Protein AF-A0A947BCB9-F1 (afdb_monomer_lite)

Sequence (82 aa):
MIHLIGVHHSIQHNGGDLRHMPGLAALREQFRYYLISTVKTCGVSILAEELNEDVLAIFNATESSARFVAGELGISHLFCEP

Secondary structure (DSSP, 8-state):
--------HHHHBS-SGGGGSTTHHHHHHHHHHHHHHHHHHHT--EEEESS-HHHHHHTT-S-BHHHHHHHHHT-EEEES--

Radius of gyration: 12.39 Å; chains: 1; bounding box: 29×28×29 Å

pLDDT: mean 92.59, std 6.28, range [52.66, 98.12]

Structure (mmCIF, N/CA/C/O backbone):
data_AF-A0A947BCB9-F1
#
_entry.id   AF-A0A947BCB9-F1
#
loop_
_atom_site.group_PDB
_atom_site.id
_atom_site.type_symbol
_atom_site.label_atom_id
_atom_site.label_alt_id
_atom_site.label_comp_id
_atom_site.label_asym_id
_atom_site.label_entity_id
_atom_site.label_seq_id
_atom_site.pdbx_PDB_ins_code
_atom_site.Cartn_x
_atom_site.Cartn_y
_atom_site.Cartn_z
_atom_site.occupancy
_atom_site.B_iso_or_equiv
_atom_site.auth_seq_id
_atom_site.auth_comp_id
_atom_site.auth_asym_id
_atom_site.auth_atom_id
_atom_site.pdbx_PDB_model_num
ATOM 1 N N . MET A 1 1 ? -17.462 -1.585 9.446 1.00 83.62 1 MET A N 1
ATOM 2 C CA . MET A 1 1 ? -17.660 -0.789 8.214 1.00 83.62 1 MET A CA 1
ATOM 3 C C . MET A 1 1 ? -16.477 -1.074 7.307 1.00 83.62 1 MET A C 1
ATOM 5 O O . MET A 1 1 ? -15.381 -1.202 7.83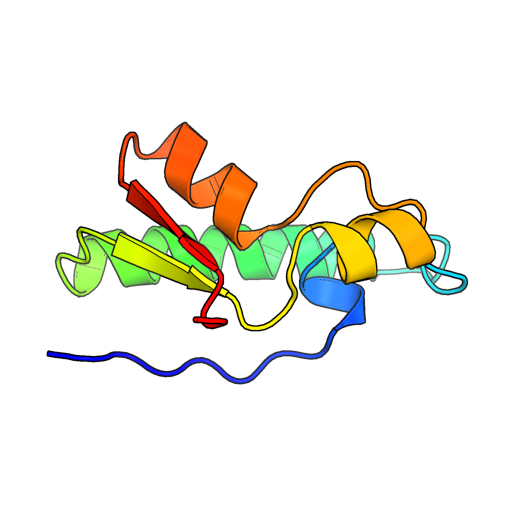3 1.00 83.62 1 MET A O 1
ATOM 9 N N . ILE A 1 2 ? -16.695 -1.250 6.005 1.00 89.62 2 ILE A N 1
ATOM 10 C CA . ILE A 1 2 ? -15.625 -1.545 5.042 1.00 89.62 2 ILE A CA 1
ATOM 11 C C . ILE A 1 2 ? -15.525 -0.359 4.086 1.00 89.62 2 ILE A C 1
ATOM 13 O O . ILE A 1 2 ? -16.543 0.083 3.554 1.00 89.62 2 ILE A O 1
ATOM 17 N N . HIS A 1 3 ? -14.309 0.143 3.880 1.00 92.62 3 HIS A N 1
ATOM 18 C CA . HIS A 1 3 ? -14.000 1.171 2.890 1.00 92.62 3 HIS A CA 1
ATOM 19 C C . HIS A 1 3 ? -13.185 0.532 1.769 1.00 92.62 3 HIS A C 1
ATOM 21 O O . HIS A 1 3 ? -12.105 0.003 2.018 1.00 92.62 3 HIS A O 1
ATOM 27 N N . LEU A 1 4 ? -13.718 0.557 0.547 1.00 94.19 4 LEU A N 1
ATOM 28 C CA . LEU A 1 4 ? -13.067 -0.009 -0.632 1.00 94.19 4 LEU A CA 1
ATOM 29 C C . LEU A 1 4 ? -12.422 1.105 -1.452 1.00 94.19 4 LEU A C 1
ATOM 31 O O . LEU A 1 4 ? -13.059 2.117 -1.741 1.00 94.19 4 LEU A O 1
ATOM 35 N N . ILE A 1 5 ? -11.164 0.898 -1.831 1.00 94.75 5 ILE A N 1
ATOM 36 C CA . ILE A 1 5 ? -10.360 1.856 -2.588 1.00 94.75 5 ILE A CA 1
ATOM 37 C C . ILE A 1 5 ? -9.833 1.140 -3.830 1.00 94.75 5 ILE A C 1
ATOM 39 O O . ILE A 1 5 ? -9.068 0.186 -3.722 1.00 94.75 5 ILE A O 1
ATOM 43 N N . GLY A 1 6 ? -10.240 1.608 -5.010 1.00 94.88 6 GLY A N 1
ATOM 44 C CA . GLY A 1 6 ? -9.667 1.171 -6.281 1.00 94.88 6 GLY A CA 1
ATOM 45 C C . GLY A 1 6 ? -8.436 2.004 -6.627 1.00 94.88 6 GLY A C 1
ATOM 46 O O . GLY A 1 6 ? -8.484 3.232 -6.574 1.00 94.88 6 GLY A O 1
ATOM 47 N N . VAL A 1 7 ? -7.336 1.349 -6.989 1.00 94.12 7 VAL A N 1
ATOM 48 C CA . VAL A 1 7 ? -6.079 2.010 -7.359 1.00 94.12 7 VAL A CA 1
ATOM 49 C C . VAL A 1 7 ? -5.320 1.156 -8.377 1.00 94.12 7 VAL A C 1
ATOM 51 O O . VAL A 1 7 ? -5.472 -0.060 -8.421 1.00 94.12 7 VAL A O 1
ATOM 54 N N . HIS A 1 8 ? -4.503 1.789 -9.215 1.00 91.81 8 HIS A N 1
ATOM 55 C CA . HIS A 1 8 ? -3.664 1.084 -10.180 1.00 91.81 8 HIS A CA 1
ATOM 56 C C . HIS A 1 8 ? -2.516 0.336 -9.476 1.00 91.81 8 HIS A C 1
ATOM 58 O O . HIS A 1 8 ? -1.852 0.920 -8.618 1.00 91.81 8 HIS A O 1
ATOM 64 N N . HIS A 1 9 ? -2.205 -0.904 -9.876 1.00 90.06 9 HIS A N 1
ATOM 65 C CA . HIS A 1 9 ? -1.198 -1.745 -9.195 1.00 90.06 9 HIS A CA 1
ATOM 66 C C . HIS A 1 9 ? 0.177 -1.077 -9.090 1.00 90.06 9 HIS A C 1
ATOM 68 O O . HIS A 1 9 ? 0.814 -1.085 -8.043 1.00 90.06 9 HIS A O 1
ATOM 74 N N . SER A 1 10 ? 0.595 -0.364 -10.138 1.00 90.75 10 SER A N 1
ATOM 75 C CA . SER A 1 10 ? 1.867 0.374 -10.135 1.00 90.75 10 SER A CA 1
ATOM 76 C C . SER A 1 10 ? 1.973 1.450 -9.041 1.00 90.75 10 SER A C 1
ATOM 78 O O . SER A 1 10 ? 3.082 1.880 -8.735 1.00 90.75 10 SER A O 1
ATOM 80 N N . ILE A 1 11 ? 0.853 1.894 -8.458 1.00 94.19 11 ILE A N 1
ATOM 81 C CA . ILE A 1 11 ? 0.793 2.849 -7.338 1.00 94.19 11 ILE A CA 1
ATOM 82 C C . ILE A 1 11 ? 0.765 2.114 -5.979 1.00 94.19 11 ILE A C 1
ATOM 84 O O . ILE A 1 11 ? 1.184 2.669 -4.960 1.00 94.19 11 ILE A O 1
ATOM 88 N N . GLN A 1 12 ? 0.318 0.856 -5.943 1.00 93.88 12 GLN A N 1
ATOM 89 C CA . GLN A 1 12 ? 0.240 0.062 -4.711 1.00 93.88 12 GLN A CA 1
ATOM 90 C C . GLN A 1 12 ? 1.615 -0.351 -4.186 1.00 93.88 12 GLN A C 1
ATOM 92 O O . GLN A 1 12 ? 1.794 -0.407 -2.976 1.00 93.88 12 GLN A O 1
ATOM 97 N N . HIS A 1 13 ? 2.595 -0.575 -5.060 1.00 93.38 13 HIS A N 1
ATOM 98 C CA . HIS A 1 13 ? 3.930 -1.035 -4.676 1.00 93.38 13 HIS A CA 1
ATOM 99 C C . HIS A 1 13 ? 5.041 -0.307 -5.440 1.00 93.38 13 HIS A C 1
ATOM 101 O O . HIS A 1 13 ? 4.790 0.372 -6.438 1.00 93.38 13 HIS A O 1
ATOM 107 N N . ASN A 1 14 ? 6.291 -0.455 -4.991 1.00 91.50 14 ASN A N 1
ATOM 108 C CA . ASN A 1 14 ? 7.450 0.214 -5.599 1.00 91.50 14 ASN A CA 1
ATOM 109 C C . ASN A 1 14 ? 8.178 -0.594 -6.700 1.00 91.50 14 ASN A C 1
ATOM 111 O O . ASN A 1 14 ? 9.018 -0.029 -7.401 1.00 91.50 14 ASN A O 1
ATOM 115 N N . GLY A 1 15 ? 7.841 -1.874 -6.881 1.00 91.19 15 GLY A N 1
ATOM 116 C CA . GLY A 1 15 ? 8.407 -2.759 -7.913 1.00 91.19 15 GLY A CA 1
ATOM 117 C C . GLY A 1 15 ? 7.862 -2.579 -9.343 1.00 91.19 15 GLY A C 1
ATOM 118 O O . GLY A 1 15 ? 7.140 -1.623 -9.644 1.00 91.19 15 GLY A O 1
ATOM 119 N N . GLY A 1 16 ? 8.198 -3.541 -10.207 1.00 88.44 16 GLY A N 1
ATOM 120 C CA . GLY A 1 16 ? 7.732 -3.691 -11.590 1.00 88.44 16 GLY A CA 1
ATOM 121 C C . GLY A 1 16 ? 8.467 -2.838 -12.631 1.00 88.44 16 GLY A C 1
ATOM 122 O O . GLY A 1 16 ? 9.233 -1.932 -12.300 1.00 88.44 16 GLY A O 1
ATOM 123 N N . ASP A 1 17 ? 8.191 -3.103 -13.909 1.00 84.62 17 ASP A N 1
ATOM 124 C CA . ASP A 1 17 ? 8.844 -2.437 -15.051 1.00 84.62 17 ASP A CA 1
ATOM 125 C C . ASP A 1 17 ? 8.574 -0.929 -15.096 1.00 84.62 17 ASP A C 1
ATOM 127 O O . ASP A 1 17 ? 9.419 -0.130 -15.499 1.00 84.62 17 ASP A O 1
ATOM 131 N N . LEU A 1 18 ? 7.402 -0.515 -14.610 1.00 83.75 18 LEU A N 1
ATOM 132 C CA . LEU A 1 18 ? 6.985 0.885 -14.606 1.00 83.75 18 LEU A CA 1
ATOM 133 C C . LEU A 1 18 ? 7.600 1.698 -13.461 1.00 83.75 18 LEU A C 1
ATOM 135 O O . LEU A 1 18 ? 7.328 2.892 -13.364 1.00 83.75 18 LEU A O 1
ATOM 139 N N . ARG A 1 19 ? 8.450 1.113 -12.603 1.00 79.19 19 ARG A N 1
ATOM 140 C CA . ARG A 1 19 ? 9.022 1.804 -11.431 1.00 79.19 19 ARG A CA 1
ATOM 141 C C . ARG A 1 19 ? 9.811 3.076 -11.763 1.00 79.19 19 ARG A C 1
ATOM 143 O O . ARG A 1 19 ? 9.951 3.931 -10.895 1.00 79.19 19 ARG A O 1
ATOM 150 N N . HIS A 1 20 ? 10.301 3.205 -12.997 1.00 83.62 20 HIS A N 1
ATOM 151 C CA . HIS A 1 20 ? 11.034 4.379 -13.487 1.00 83.62 20 HIS A CA 1
ATOM 152 C C . HIS A 1 20 ? 10.166 5.347 -14.306 1.00 83.62 20 HIS A C 1
ATOM 154 O O . HIS A 1 20 ? 10.686 6.319 -14.852 1.00 83.62 20 HIS A O 1
ATOM 160 N N . MET A 1 21 ? 8.855 5.102 -14.404 1.00 90.56 21 MET A N 1
ATOM 161 C CA . MET A 1 21 ? 7.935 6.007 -15.083 1.00 90.56 21 MET A CA 1
ATOM 162 C C . MET A 1 21 ? 7.951 7.382 -14.391 1.00 90.56 21 MET A C 1
ATOM 164 O O . MET A 1 21 ? 7.719 7.458 -13.177 1.00 90.56 21 MET A O 1
ATOM 168 N N . PRO A 1 22 ? 8.196 8.477 -15.133 1.00 92.31 22 PRO A N 1
ATOM 169 C CA . PRO A 1 22 ? 8.162 9.821 -14.571 1.00 92.31 22 PRO A CA 1
ATOM 170 C C . PRO A 1 22 ? 6.831 10.104 -13.868 1.00 92.31 22 PRO A C 1
ATOM 172 O O . PRO A 1 22 ? 5.763 9.792 -14.386 1.00 92.31 22 PRO A O 1
ATOM 175 N N . GLY A 1 23 ? 6.894 10.685 -12.670 1.00 92.75 23 GLY A N 1
ATOM 176 C CA . GLY A 1 23 ? 5.710 11.038 -11.878 1.00 92.75 23 GLY A CA 1
ATOM 177 C C . GLY A 1 23 ? 5.087 9.895 -11.068 1.00 92.75 23 GLY A C 1
ATOM 178 O O . GLY A 1 23 ? 4.349 10.174 -10.125 1.00 92.75 23 GLY A O 1
ATOM 179 N N . LEU A 1 24 ? 5.421 8.625 -11.330 1.00 93.56 24 LEU A N 1
ATOM 180 C CA . LEU A 1 24 ? 4.829 7.502 -10.592 1.00 93.56 24 LEU A CA 1
ATOM 181 C C . LEU A 1 24 ? 5.201 7.512 -9.101 1.00 93.56 24 LEU A C 1
ATOM 183 O O . LEU A 1 24 ? 4.365 7.210 -8.253 1.00 93.56 24 LEU A O 1
ATOM 187 N N . ALA A 1 25 ? 6.432 7.905 -8.766 1.00 92.12 25 ALA A N 1
ATOM 188 C CA . ALA A 1 25 ? 6.857 8.059 -7.375 1.00 92.12 25 ALA A CA 1
ATOM 189 C C . ALA A 1 25 ? 6.000 9.091 -6.618 1.00 92.12 25 ALA A C 1
ATOM 191 O O . ALA A 1 25 ? 5.556 8.816 -5.506 1.00 92.12 25 ALA A O 1
ATOM 192 N N . ALA A 1 26 ? 5.690 10.227 -7.251 1.00 94.88 26 ALA A N 1
ATOM 193 C CA . ALA A 1 26 ? 4.830 11.251 -6.662 1.00 94.88 26 ALA A CA 1
ATOM 194 C C . ALA A 1 26 ? 3.384 10.753 -6.486 1.00 94.88 26 ALA A C 1
ATOM 196 O O . ALA A 1 26 ? 2.767 11.016 -5.459 1.00 94.88 26 ALA A O 1
ATOM 197 N N . LEU A 1 27 ? 2.855 9.976 -7.440 1.00 96.31 27 LEU A N 1
ATOM 198 C CA . LEU A 1 27 ? 1.528 9.358 -7.310 1.00 96.31 27 LEU A CA 1
ATOM 199 C C . LEU A 1 27 ? 1.466 8.351 -6.153 1.00 96.31 27 LEU A C 1
ATOM 201 O O . LEU A 1 27 ? 0.473 8.313 -5.429 1.00 96.31 27 LEU A O 1
ATOM 205 N N . ARG A 1 28 ? 2.527 7.562 -5.942 1.00 95.81 28 ARG A N 1
ATOM 206 C CA . ARG A 1 28 ? 2.641 6.650 -4.788 1.00 95.81 28 ARG A CA 1
ATOM 207 C C . ARG A 1 28 ? 2.632 7.418 -3.470 1.00 95.81 28 ARG A C 1
ATOM 209 O O . ARG A 1 28 ? 1.929 7.024 -2.545 1.00 95.81 28 ARG A O 1
ATOM 216 N N . GLU A 1 29 ? 3.364 8.525 -3.393 1.00 95.81 29 GLU A N 1
ATOM 217 C CA . GLU A 1 29 ? 3.383 9.379 -2.203 1.00 95.81 29 GLU A CA 1
ATOM 218 C C . GLU A 1 29 ? 2.001 9.998 -1.929 1.00 95.81 29 GLU A C 1
ATOM 220 O O . GLU A 1 29 ? 1.476 9.892 -0.821 1.00 95.81 29 GLU A O 1
ATOM 225 N N . GLN A 1 30 ? 1.354 10.553 -2.959 1.00 97.25 30 GLN A N 1
ATOM 226 C CA . GLN A 1 30 ? -0.010 11.082 -2.861 1.00 97.25 30 GLN A CA 1
ATOM 227 C C . GLN A 1 30 ? -1.005 10.017 -2.396 1.00 97.25 30 GLN A C 1
ATOM 229 O O . GLN A 1 30 ? -1.854 10.286 -1.543 1.00 97.25 30 GLN A O 1
ATOM 234 N N . PHE A 1 31 ? -0.879 8.795 -2.910 1.00 97.62 31 PHE A N 1
ATOM 235 C CA . PHE A 1 31 ? -1.718 7.685 -2.488 1.00 97.62 31 PHE A CA 1
ATOM 236 C C . PHE A 1 31 ? -1.504 7.322 -1.012 1.00 97.62 31 PHE A C 1
ATOM 238 O O . PHE A 1 31 ? -2.476 7.093 -0.294 1.00 97.62 31 PHE A O 1
ATOM 245 N N . ARG A 1 32 ? -0.263 7.352 -0.510 1.00 97.50 32 ARG A N 1
ATOM 246 C CA . ARG A 1 32 ? 0.017 7.143 0.923 1.00 97.50 32 ARG A CA 1
ATOM 247 C C . ARG A 1 32 ? -0.628 8.217 1.792 1.00 97.50 32 ARG A C 1
ATOM 249 O O . ARG A 1 32 ? -1.262 7.875 2.788 1.00 97.50 32 ARG A O 1
ATOM 256 N N . TYR A 1 33 ? -0.544 9.492 1.406 1.00 98.12 33 TYR A N 1
ATOM 257 C CA . TYR A 1 33 ? -1.240 10.562 2.133 1.00 98.12 33 TYR A CA 1
ATOM 258 C C . TYR A 1 33 ? -2.758 10.365 2.134 1.00 98.12 33 TYR A C 1
ATOM 260 O O . TYR A 1 33 ? -3.402 10.551 3.169 1.00 98.12 33 TYR A O 1
ATOM 268 N N . TYR A 1 34 ? -3.327 9.938 1.004 1.00 97.81 34 TYR A N 1
ATOM 269 C CA . TYR A 1 34 ? -4.746 9.602 0.915 1.00 97.81 34 TYR A CA 1
ATOM 270 C C . TYR A 1 34 ? -5.131 8.462 1.872 1.00 97.81 34 TYR A C 1
ATOM 272 O O . TYR A 1 34 ? -6.121 8.588 2.599 1.00 97.81 34 TYR A O 1
ATOM 280 N N . LEU A 1 35 ? -4.334 7.388 1.935 1.00 97.69 35 LEU A N 1
ATOM 281 C CA . LEU A 1 35 ? -4.549 6.286 2.879 1.00 97.69 35 LEU A CA 1
ATOM 282 C C . LEU A 1 35 ? -4.482 6.775 4.329 1.00 97.69 35 LEU A C 1
ATOM 284 O O . LEU A 1 35 ? -5.399 6.502 5.099 1.00 97.69 35 LEU A O 1
ATOM 288 N N . ILE A 1 36 ? -3.457 7.555 4.690 1.00 98.12 36 ILE A N 1
ATOM 289 C CA . ILE A 1 36 ? -3.306 8.116 6.041 1.00 98.12 36 ILE A CA 1
ATOM 290 C C . ILE A 1 36 ? -4.530 8.952 6.429 1.00 98.12 36 ILE A C 1
ATOM 292 O O . ILE A 1 36 ? -5.075 8.787 7.524 1.00 98.12 36 ILE A O 1
ATOM 296 N N . SER A 1 37 ? -4.975 9.844 5.539 1.00 97.69 37 SER A N 1
ATOM 297 C CA . SER A 1 37 ? -6.158 10.671 5.780 1.00 97.69 37 SER A CA 1
ATOM 298 C C . SER A 1 37 ? -7.406 9.811 5.953 1.00 97.69 37 SER A C 1
ATOM 300 O O . SER A 1 37 ? -8.160 10.017 6.899 1.00 97.69 37 SER A O 1
ATOM 302 N N . THR A 1 38 ? -7.607 8.823 5.081 1.00 96.69 38 THR A N 1
ATOM 303 C CA . THR A 1 38 ? -8.778 7.937 5.118 1.00 96.69 38 THR A CA 1
ATOM 304 C C . THR A 1 38 ? -8.817 7.121 6.404 1.00 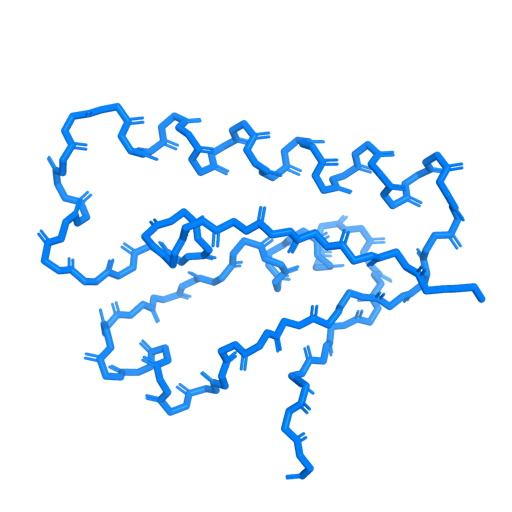96.69 38 THR A C 1
ATOM 306 O O . THR A 1 38 ? -9.855 7.071 7.060 1.00 96.69 38 THR A O 1
ATOM 309 N N . VAL A 1 39 ? -7.683 6.550 6.823 1.00 96.81 39 VAL A N 1
ATOM 310 C CA . VAL A 1 39 ? -7.589 5.797 8.080 1.00 96.81 39 VAL A CA 1
ATOM 311 C C . VAL A 1 39 ? -8.006 6.660 9.267 1.00 96.81 39 VAL A C 1
ATOM 313 O O . VAL A 1 39 ? -8.831 6.234 10.075 1.00 96.81 39 VAL A O 1
ATOM 316 N N . LYS A 1 40 ? -7.489 7.891 9.346 1.00 96.19 40 LYS A N 1
ATOM 317 C CA . LYS A 1 40 ? -7.796 8.821 10.440 1.00 96.19 40 LYS A CA 1
ATOM 318 C C . LYS A 1 40 ? -9.251 9.284 10.423 1.00 96.19 40 LYS A C 1
ATOM 320 O O . LYS A 1 40 ? -9.896 9.281 11.465 1.00 96.19 40 LYS A O 1
ATOM 325 N N . THR A 1 41 ? -9.772 9.670 9.260 1.00 96.44 41 THR A N 1
ATOM 326 C CA . THR A 1 41 ? -11.144 10.181 9.121 1.00 96.44 41 THR A CA 1
ATOM 327 C C . THR A 1 41 ? -12.187 9.101 9.390 1.00 96.44 41 THR A C 1
ATOM 329 O O . THR A 1 41 ? -13.203 9.377 10.021 1.00 96.44 41 THR A O 1
ATOM 332 N N . CYS A 1 42 ? -11.942 7.876 8.928 1.00 95.69 42 CYS A N 1
ATOM 333 C CA . CYS A 1 42 ? -12.896 6.777 9.043 1.00 95.69 42 CYS A CA 1
ATOM 334 C C . CYS A 1 42 ? -12.686 5.911 10.297 1.00 95.69 42 CYS A C 1
ATOM 336 O O . CYS A 1 42 ? -13.485 5.009 10.541 1.00 95.69 42 CYS A O 1
ATOM 338 N N . GLY A 1 43 ? -11.635 6.158 11.087 1.00 95.44 43 GLY A N 1
ATOM 339 C CA . GLY A 1 43 ? -11.311 5.347 12.265 1.00 95.44 43 GLY A CA 1
ATOM 340 C C . GLY A 1 43 ? -10.970 3.896 11.912 1.00 95.44 43 GLY A C 1
ATOM 341 O O . GLY A 1 43 ? -11.410 2.971 12.592 1.00 95.44 43 GLY A O 1
ATOM 342 N N . VAL A 1 44 ? -10.233 3.685 10.818 1.00 96.31 44 VAL A N 1
ATOM 343 C CA . VAL A 1 44 ? -9.857 2.346 10.338 1.00 96.31 44 VAL A CA 1
ATOM 344 C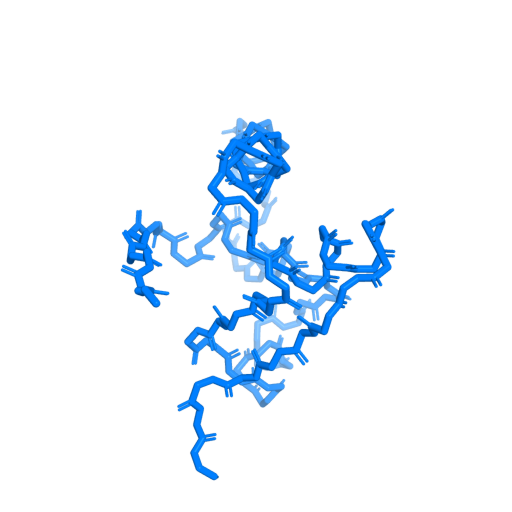 C . VAL A 1 44 ? -8.766 1.756 11.233 1.00 96.31 44 VAL A C 1
ATOM 346 O O . VAL A 1 44 ? -7.756 2.400 11.498 1.00 96.31 44 VAL A O 1
ATOM 349 N N . SER A 1 45 ? -8.942 0.511 11.673 1.00 96.12 45 SER A N 1
ATOM 350 C CA . SER A 1 45 ? -7.966 -0.219 12.499 1.00 96.12 45 SER A CA 1
ATOM 351 C C . SER A 1 45 ? -7.178 -1.289 11.735 1.00 96.12 45 SER A C 1
ATOM 353 O O . SER A 1 45 ? -6.213 -1.837 12.268 1.00 96.12 45 SER A O 1
ATOM 355 N N . ILE A 1 46 ? -7.592 -1.602 10.503 1.00 96.56 46 ILE A N 1
ATOM 356 C CA . ILE A 1 46 ? -6.994 -2.632 9.651 1.00 96.56 46 ILE A CA 1
ATOM 357 C C . ILE A 1 46 ? -6.921 -2.105 8.217 1.00 96.56 46 ILE A C 1
ATOM 359 O O . ILE A 1 46 ? -7.943 -1.716 7.652 1.00 96.56 46 ILE A O 1
ATOM 363 N N . LEU A 1 47 ? -5.731 -2.130 7.618 1.00 96.56 47 LEU A N 1
ATOM 364 C CA . LEU A 1 47 ? -5.544 -1.938 6.181 1.00 96.56 47 LEU A CA 1
ATOM 365 C C . LEU A 1 47 ? -5.279 -3.290 5.527 1.00 96.56 47 LEU A C 1
ATOM 367 O O . LEU A 1 47 ? -4.277 -3.932 5.824 1.00 96.56 47 LEU A O 1
ATOM 371 N N . ALA A 1 48 ? -6.169 -3.699 4.630 1.00 95.12 48 ALA A N 1
ATOM 372 C CA . ALA A 1 48 ? -5.987 -4.900 3.831 1.00 95.12 48 ALA A CA 1
ATOM 373 C C . ALA A 1 48 ? -5.692 -4.528 2.373 1.00 95.12 48 ALA A C 1
ATOM 375 O O . ALA A 1 48 ? -6.276 -3.572 1.854 1.00 95.12 48 ALA A O 1
ATOM 376 N N . GLU A 1 49 ? -4.797 -5.263 1.718 1.00 94.19 49 GLU A N 1
ATOM 377 C CA . GLU A 1 49 ? -4.509 -5.093 0.292 1.00 94.19 49 GLU A CA 1
ATOM 378 C C . GLU A 1 49 ? -4.706 -6.386 -0.499 1.00 94.19 49 GLU A C 1
ATOM 380 O O . GLU A 1 49 ? -4.596 -7.486 0.034 1.00 94.19 49 GLU A O 1
ATOM 385 N N . GLU A 1 50 ? -5.036 -6.231 -1.778 1.00 90.88 50 GLU A N 1
ATOM 386 C CA . GLU A 1 50 ? -5.336 -7.349 -2.675 1.00 90.88 50 GLU A CA 1
ATOM 387 C C . GLU A 1 50 ? -4.086 -8.147 -3.070 1.00 90.88 50 GLU A C 1
ATOM 389 O O . GLU A 1 50 ? -4.153 -9.370 -3.131 1.00 90.88 50 GLU A O 1
ATOM 394 N N . LEU A 1 51 ? -2.942 -7.482 -3.250 1.00 87.19 51 LEU A N 1
ATOM 395 C CA . LEU A 1 51 ? -1.685 -8.125 -3.635 1.00 87.19 51 LEU A CA 1
ATOM 396 C C . LEU A 1 51 ? -1.076 -8.875 -2.453 1.00 87.19 51 LEU A C 1
ATOM 398 O O . LEU A 1 51 ? -0.811 -8.242 -1.442 1.00 87.19 51 LEU A O 1
ATOM 402 N N . ASN A 1 52 ? -0.771 -10.164 -2.589 1.00 89.75 52 ASN A N 1
ATOM 403 C CA . ASN A 1 52 ? -0.077 -10.946 -1.559 1.00 89.75 52 ASN A CA 1
ATOM 404 C C . ASN A 1 52 ? 1.466 -10.797 -1.623 1.00 89.75 52 ASN A C 1
ATOM 406 O O . ASN A 1 52 ? 2.022 -10.121 -2.497 1.00 89.75 52 ASN A O 1
ATOM 410 N N . GLU A 1 53 ? 2.180 -11.453 -0.699 1.00 90.06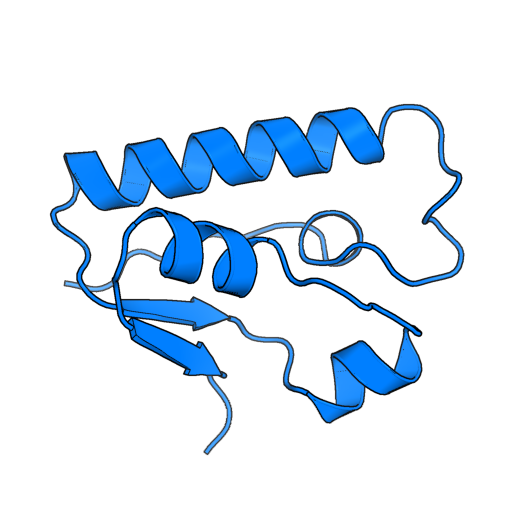 53 GLU A N 1
ATOM 411 C CA . GLU A 1 53 ? 3.653 -11.424 -0.660 1.00 90.06 53 GLU A CA 1
ATOM 412 C C . GLU A 1 53 ? 4.300 -12.010 -1.921 1.00 90.06 53 GLU A C 1
ATOM 414 O O . GLU A 1 53 ? 5.289 -11.459 -2.409 1.00 90.06 53 GLU A O 1
ATOM 419 N N . ASP A 1 54 ? 3.725 -13.074 -2.483 1.00 90.19 54 ASP A N 1
ATOM 420 C CA . ASP A 1 54 ? 4.245 -13.728 -3.686 1.00 90.19 54 ASP A CA 1
ATOM 421 C C . ASP A 1 54 ? 4.192 -12.791 -4.898 1.00 90.19 54 ASP A C 1
ATOM 423 O O . ASP A 1 54 ? 5.153 -12.681 -5.665 1.00 90.19 54 ASP A O 1
ATOM 427 N N . VAL A 1 55 ? 3.096 -12.049 -5.052 1.00 88.75 55 VAL A N 1
ATOM 428 C CA . VAL A 1 55 ? 2.921 -11.068 -6.123 1.00 88.75 55 VAL A CA 1
ATOM 429 C C . VAL A 1 55 ? 3.896 -9.906 -5.944 1.00 88.75 55 VAL A C 1
ATOM 431 O O . VAL A 1 55 ? 4.547 -9.499 -6.911 1.00 88.75 55 VAL A O 1
ATOM 434 N N . LEU A 1 56 ? 4.076 -9.403 -4.718 1.00 91.25 56 LEU A N 1
ATOM 435 C CA . LEU A 1 56 ? 5.093 -8.383 -4.437 1.00 91.25 56 LEU A CA 1
ATOM 436 C C . LEU A 1 56 ? 6.503 -8.880 -4.800 1.00 91.25 56 LEU A C 1
ATOM 438 O O . LEU A 1 56 ? 7.272 -8.134 -5.418 1.00 91.25 56 LEU A O 1
ATOM 442 N N . ALA A 1 57 ? 6.823 -10.141 -4.497 1.00 91.62 57 ALA A N 1
ATOM 443 C CA . ALA A 1 57 ? 8.100 -10.758 -4.842 1.00 91.62 57 ALA A CA 1
ATOM 444 C C . ALA A 1 57 ? 8.302 -10.881 -6.362 1.00 91.62 57 ALA A C 1
ATOM 446 O O . ALA A 1 57 ? 9.370 -10.523 -6.861 1.00 91.62 57 ALA A O 1
ATOM 447 N N . ILE A 1 58 ? 7.273 -11.288 -7.118 1.00 91.12 58 ILE A N 1
ATOM 448 C CA . ILE A 1 58 ? 7.307 -11.347 -8.593 1.00 91.12 58 ILE A CA 1
ATOM 449 C C . ILE A 1 58 ? 7.636 -9.973 -9.188 1.00 91.12 58 ILE A C 1
ATOM 451 O O . ILE A 1 58 ? 8.446 -9.862 -10.111 1.00 91.12 58 ILE A O 1
ATOM 455 N N . PHE A 1 59 ? 7.062 -8.904 -8.631 1.00 89.75 59 PHE A N 1
ATOM 456 C CA . PHE A 1 59 ? 7.352 -7.540 -9.072 1.00 89.75 59 PHE A CA 1
ATOM 457 C C . PHE A 1 59 ? 8.683 -6.985 -8.549 1.00 89.75 59 PHE A C 1
ATOM 459 O O . PHE A 1 59 ? 9.022 -5.842 -8.869 1.00 89.75 59 PHE A O 1
ATOM 466 N N . ASN A 1 60 ? 9.458 -7.749 -7.773 1.00 91.50 60 ASN A N 1
ATOM 467 C CA . ASN A 1 60 ? 10.626 -7.253 -7.039 1.00 91.50 60 ASN A CA 1
ATOM 468 C C . ASN A 1 60 ? 10.293 -5.978 -6.239 1.00 91.50 60 ASN A C 1
ATOM 470 O O . ASN A 1 60 ? 11.076 -5.024 -6.200 1.00 91.50 60 ASN A O 1
ATOM 474 N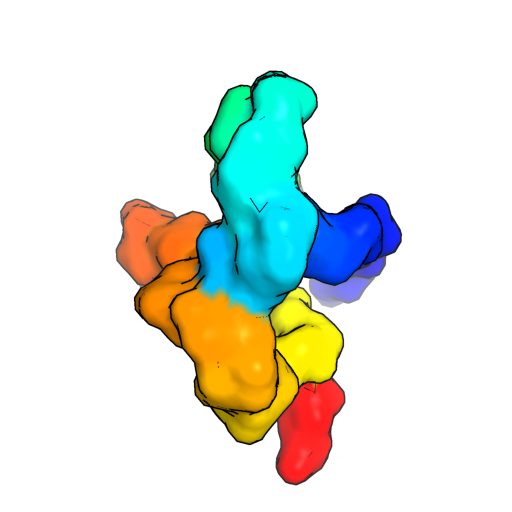 N . ALA A 1 61 ? 9.085 -5.921 -5.675 1.00 91.94 61 ALA A N 1
ATOM 475 C CA . ALA A 1 61 ? 8.663 -4.839 -4.810 1.00 91.94 61 ALA A CA 1
ATOM 476 C C . ALA A 1 61 ? 9.228 -5.072 -3.409 1.00 91.94 61 ALA A C 1
ATOM 478 O O . ALA A 1 61 ? 9.006 -6.114 -2.800 1.00 91.94 61 ALA A O 1
ATOM 479 N N . THR A 1 62 ? 9.944 -4.084 -2.884 1.00 88.50 62 THR A N 1
ATOM 480 C CA . THR A 1 62 ? 10.426 -4.109 -1.498 1.00 88.50 62 THR A CA 1
ATOM 481 C C . THR A 1 62 ? 9.432 -3.471 -0.534 1.00 88.50 62 THR A C 1
ATOM 483 O O . THR A 1 62 ? 9.588 -3.590 0.677 1.00 88.50 62 THR A O 1
ATOM 486 N N . GLU A 1 63 ? 8.418 -2.780 -1.061 1.00 87.75 63 GLU A N 1
ATOM 487 C CA . GLU A 1 63 ? 7.463 -2.017 -0.268 1.00 87.75 63 GLU A CA 1
ATOM 488 C C . GLU A 1 63 ? 6.084 -1.956 -0.942 1.00 87.75 63 GLU A C 1
ATOM 490 O O . GLU A 1 63 ? 5.974 -1.639 -2.134 1.00 87.75 63 GLU A O 1
ATOM 495 N N . SER A 1 64 ? 5.039 -2.191 -0.141 1.00 94.38 64 SER A N 1
ATOM 496 C CA . SER A 1 64 ? 3.648 -1.834 -0.438 1.00 94.38 64 SER A CA 1
ATOM 497 C C . SER A 1 64 ? 3.274 -0.535 0.281 1.00 94.38 64 SER A C 1
ATOM 499 O O . SER A 1 64 ? 3.623 -0.327 1.444 1.00 94.38 64 SER A O 1
ATOM 501 N N . SER A 1 65 ? 2.507 0.322 -0.391 1.00 95.69 65 SER A N 1
ATOM 502 C CA . SER A 1 65 ? 1.940 1.546 0.175 1.00 95.69 65 SER A CA 1
ATOM 503 C C . SER A 1 65 ? 0.985 1.264 1.341 1.00 95.69 65 SER A C 1
ATOM 505 O O . SER A 1 65 ? 0.995 2.025 2.306 1.00 95.69 65 SER A O 1
ATOM 507 N N . ALA A 1 66 ? 0.192 0.186 1.293 1.00 95.81 66 ALA A N 1
ATOM 508 C CA . ALA A 1 66 ? -0.724 -0.166 2.380 1.00 95.81 66 ALA A CA 1
ATOM 509 C C . ALA A 1 66 ? 0.048 -0.649 3.614 1.00 95.81 66 ALA A C 1
ATOM 511 O O . ALA A 1 66 ? -0.174 -0.138 4.714 1.00 95.81 66 ALA A O 1
ATOM 512 N N . ARG A 1 67 ? 1.009 -1.563 3.415 1.00 95.50 67 ARG A N 1
ATOM 513 C CA . ARG A 1 67 ? 1.892 -2.064 4.479 1.00 95.50 67 ARG A CA 1
ATOM 514 C C . ARG A 1 67 ? 2.711 -0.943 5.118 1.00 95.50 67 ARG A C 1
ATOM 516 O O . ARG A 1 67 ? 2.793 -0.872 6.341 1.00 95.50 67 ARG A O 1
ATOM 523 N N . PHE A 1 68 ? 3.270 -0.046 4.303 1.00 96.00 68 PHE A N 1
ATOM 524 C CA . PHE A 1 68 ? 4.015 1.122 4.775 1.00 96.00 68 PHE A CA 1
ATOM 525 C C . PHE A 1 68 ? 3.147 2.017 5.670 1.00 96.00 68 PHE A C 1
ATOM 527 O O . PHE A 1 68 ? 3.516 2.306 6.804 1.00 96.00 68 PHE A O 1
ATOM 534 N N . VAL A 1 69 ? 1.958 2.409 5.195 1.00 97.50 69 VAL A N 1
ATOM 535 C CA . VAL A 1 69 ? 1.052 3.289 5.953 1.00 97.50 69 VAL A CA 1
ATOM 536 C C . VAL A 1 69 ? 0.555 2.628 7.237 1.00 97.50 69 VAL A C 1
ATOM 538 O O . VAL A 1 69 ? 0.462 3.293 8.267 1.00 97.50 69 VAL A O 1
ATOM 541 N N . ALA A 1 70 ? 0.251 1.331 7.203 1.00 97.25 70 ALA A N 1
ATOM 542 C CA . ALA A 1 70 ? -0.149 0.602 8.398 1.00 97.25 70 ALA A CA 1
ATOM 543 C C . ALA A 1 70 ? 0.955 0.610 9.468 1.00 97.25 70 ALA A C 1
ATOM 545 O O . ALA A 1 70 ? 0.661 0.859 10.636 1.00 97.25 70 ALA A O 1
ATOM 546 N N . GLY A 1 71 ? 2.215 0.418 9.054 1.00 97.12 71 GLY A N 1
ATOM 547 C CA . GLY A 1 71 ? 3.387 0.519 9.925 1.00 97.12 71 GLY A CA 1
ATOM 548 C C . GLY A 1 71 ? 3.548 1.908 10.544 1.00 97.12 71 GLY A C 1
ATOM 549 O O . GLY A 1 71 ? 3.655 2.018 11.763 1.00 97.12 71 GLY A O 1
ATOM 550 N N . GLU A 1 72 ? 3.470 2.964 9.731 1.00 96.88 72 GLU A N 1
ATOM 551 C CA . GLU A 1 72 ? 3.565 4.361 10.193 1.00 96.88 72 GLU A CA 1
ATOM 552 C C . GLU A 1 72 ? 2.470 4.738 11.203 1.00 96.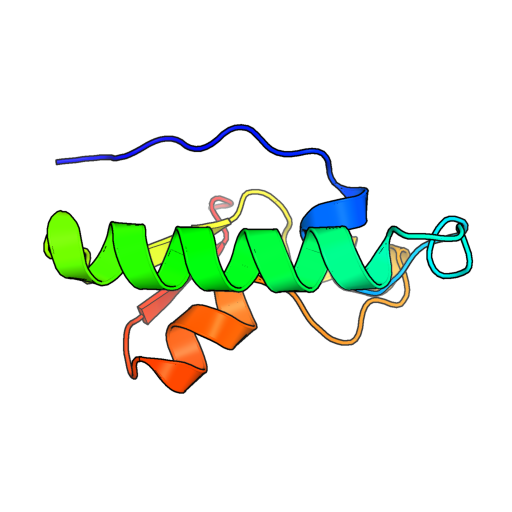88 72 GLU A C 1
ATOM 554 O O . GLU A 1 72 ? 2.687 5.550 12.103 1.00 96.88 72 GLU A O 1
ATOM 559 N N . LEU A 1 73 ? 1.275 4.161 11.060 1.00 97.31 73 LEU A N 1
ATOM 560 C CA . LEU A 1 73 ? 0.134 4.438 11.934 1.00 97.31 73 LEU A CA 1
ATOM 561 C C . LEU A 1 73 ? -0.004 3.448 13.098 1.00 97.31 73 LEU A C 1
ATOM 563 O O . LEU A 1 73 ? -0.879 3.640 13.943 1.00 97.31 73 LEU A O 1
ATOM 567 N N . GLY A 1 74 ? 0.827 2.404 13.154 1.00 97.50 74 GLY A N 1
ATOM 568 C CA . GLY A 1 74 ? 0.749 1.363 14.179 1.00 97.50 74 GLY A CA 1
ATOM 569 C C . GLY A 1 74 ? -0.556 0.560 14.145 1.00 97.50 74 GLY A C 1
ATOM 570 O O . GLY A 1 74 ? -1.040 0.135 15.194 1.00 97.50 74 GLY A O 1
ATOM 571 N N . ILE A 1 75 ? -1.148 0.375 12.961 1.00 97.44 75 ILE A N 1
ATOM 572 C CA . ILE A 1 75 ? -2.372 -0.415 12.768 1.00 97.44 75 ILE A CA 1
ATOM 573 C C . ILE A 1 75 ? -2.067 -1.752 12.089 1.00 97.44 75 ILE A C 1
ATOM 575 O O . ILE A 1 75 ? -0.981 -1.965 11.554 1.00 97.44 75 ILE A O 1
ATOM 579 N N . SER A 1 76 ? -3.033 -2.671 12.106 1.00 97.00 76 SER A N 1
ATOM 580 C CA . SER A 1 76 ? -2.837 -3.982 11.482 1.00 97.00 76 SER A CA 1
ATOM 581 C C . SER A 1 76 ? -2.837 -3.872 9.958 1.00 97.00 76 SER A C 1
ATOM 583 O O . SER A 1 76 ? -3.693 -3.206 9.373 1.00 97.00 76 SER A O 1
ATOM 585 N N . HIS A 1 77 ? -1.900 -4.569 9.324 1.00 96.25 77 HIS A N 1
ATOM 586 C CA . HIS A 1 77 ? -1.881 -4.812 7.885 1.00 96.25 77 HIS A CA 1
ATOM 587 C C . HIS A 1 77 ? -2.209 -6.278 7.614 1.00 96.25 77 HIS A C 1
ATOM 589 O O . HIS A 1 77 ? -1.759 -7.144 8.364 1.00 96.25 77 HIS A O 1
ATOM 595 N N . LEU A 1 78 ? -3.001 -6.540 6.575 1.00 95.06 78 LEU A N 1
ATOM 596 C CA . LEU A 1 78 ? -3.352 -7.884 6.119 1.00 95.06 78 LEU A CA 1
ATOM 597 C C . LEU A 1 78 ? -3.318 -7.954 4.588 1.00 95.06 78 LEU A C 1
ATOM 599 O O . LEU A 1 78 ? -3.515 -6.954 3.897 1.00 95.06 78 LEU A O 1
ATOM 603 N N . PHE A 1 79 ? -3.150 -9.158 4.063 1.00 92.81 79 PHE A N 1
ATOM 604 C CA . PHE A 1 79 ? -3.469 -9.463 2.673 1.00 92.81 79 PHE A CA 1
ATOM 605 C C . PHE A 1 79 ? -4.903 -9.996 2.590 1.00 92.81 79 PHE A C 1
ATOM 607 O O . PHE A 1 79 ? -5.381 -10.637 3.524 1.00 92.81 79 PHE A O 1
ATOM 614 N N . CYS A 1 80 ? -5.613 -9.686 1.504 1.00 86.50 80 CYS A N 1
ATOM 615 C CA . CYS A 1 80 ? -7.003 -10.108 1.299 1.00 86.50 80 CYS A CA 1
ATOM 616 C C . CYS A 1 80 ? -7.146 -11.580 0.870 1.00 86.50 80 CYS A C 1
ATOM 618 O O . CYS A 1 80 ? -8.275 -12.049 0.719 1.00 86.50 80 CYS A O 1
ATOM 620 N N . GLU A 1 81 ? -6.043 -12.297 0.648 1.00 75.38 81 GLU A N 1
ATOM 621 C CA . GLU A 1 81 ? -6.077 -13.732 0.359 1.00 75.38 81 GLU A CA 1
ATOM 622 C C . GLU A 1 81 ? -6.328 -14.580 1.623 1.00 75.38 81 GLU A C 1
ATOM 624 O O . GLU A 1 81 ? -5.933 -14.169 2.717 1.00 75.38 81 GLU A O 1
ATOM 629 N N . PRO A 1 82 ? -7.010 -15.737 1.492 1.00 52.66 82 PRO A N 1
ATOM 630 C CA . PRO A 1 82 ? -7.197 -16.699 2.580 1.00 52.66 82 PRO A CA 1
ATOM 631 C C . PRO A 1 82 ? -5.919 -17.449 2.975 1.00 52.66 82 PRO A C 1
ATOM 633 O O . PRO A 1 82 ? -5.081 -17.721 2.087 1.00 52.66 82 PRO A O 1
#

Foldseek 3Di:
DDDDDDDDPLLFFCFAPCNPPPCSVVSNVVVLVVVLVCCVVVVDQEQEEADDPVNCVVRVTPDGSSVVSCVVVVGHYYYPDD